Protein AF-A0A5E6N7V2-F1 (afdb_monomer_lite)

pLDDT: mean 89.51, std 6.96, range [50.28, 96.88]

Structure (mmCIF, N/CA/C/O backbone):
data_AF-A0A5E6N7V2-F1
#
_entry.id   AF-A0A5E6N7V2-F1
#
loop_
_atom_site.group_PDB
_atom_site.id
_atom_site.type_symbol
_atom_site.label_atom_id
_atom_site.label_alt_id
_atom_site.label_comp_id
_atom_site.label_asym_id
_atom_site.label_entity_id
_atom_site.label_seq_id
_atom_site.pdbx_PDB_ins_code
_atom_site.Cartn_x
_atom_site.Cartn_y
_atom_site.Cartn_z
_atom_site.occupancy
_atom_site.B_iso_or_equiv
_atom_site.auth_seq_id
_atom_site.auth_comp_id
_atom_site.auth_asym_id
_atom_site.auth_atom_id
_atom_site.pdbx_PDB_model_num
ATOM 1 N N . MET A 1 1 ? -20.668 0.092 23.064 1.00 68.88 1 MET A N 1
ATOM 2 C CA . MET A 1 1 ? -19.665 -0.141 22.003 1.00 68.88 1 MET A CA 1
ATOM 3 C C . MET A 1 1 ? -20.163 0.559 20.754 1.00 68.88 1 MET A C 1
ATOM 5 O O . MET A 1 1 ? -21.286 0.283 20.356 1.00 68.88 1 MET A O 1
ATOM 9 N N . CYS A 1 2 ? -19.392 1.500 20.207 1.00 77.94 2 CYS A N 1
ATOM 10 C CA . CYS A 1 2 ? -19.743 2.195 18.965 1.00 77.94 2 CYS A CA 1
ATOM 11 C C . CYS A 1 2 ? -18.857 1.662 17.834 1.00 77.94 2 CYS A C 1
ATOM 13 O O . CYS A 1 2 ? -17.644 1.533 18.021 1.00 77.94 2 CYS A O 1
ATOM 15 N N . LEU A 1 3 ? -19.473 1.317 16.703 1.00 91.25 3 LEU A N 1
ATOM 16 C CA . LEU A 1 3 ? -18.819 0.798 15.506 1.00 91.25 3 LEU A CA 1
ATOM 17 C C . LEU A 1 3 ? -19.410 1.511 14.292 1.00 91.25 3 LEU A C 1
ATOM 19 O O . LEU A 1 3 ? -20.616 1.441 14.067 1.00 91.25 3 LEU A O 1
ATOM 23 N N . LEU A 1 4 ? -18.553 2.147 13.501 1.00 93.38 4 LEU A N 1
ATOM 24 C CA . LEU A 1 4 ? -18.909 2.709 12.204 1.00 93.38 4 LEU A CA 1
ATOM 25 C C . LEU A 1 4 ? -18.018 2.069 11.141 1.00 93.38 4 LEU A C 1
ATOM 27 O O . LEU A 1 4 ? -16.797 2.129 11.255 1.00 93.38 4 LEU A O 1
ATOM 31 N N . ASN A 1 5 ? -18.631 1.471 10.121 1.00 94.81 5 ASN A N 1
ATOM 32 C CA . ASN A 1 5 ? -17.935 0.944 8.950 1.00 94.81 5 ASN A CA 1
ATOM 33 C C . ASN A 1 5 ? -18.335 1.766 7.727 1.00 94.81 5 ASN A C 1
ATOM 35 O O . ASN A 1 5 ? -19.525 1.928 7.458 1.00 94.81 5 ASN A O 1
ATOM 39 N N . LEU A 1 6 ? -17.345 2.266 6.997 1.00 95.69 6 LEU A N 1
ATOM 40 C CA . LEU A 1 6 ? -17.522 3.064 5.793 1.00 95.69 6 LEU A CA 1
ATOM 41 C C . LEU A 1 6 ? -16.820 2.364 4.624 1.00 95.69 6 LEU A C 1
ATOM 43 O O . LEU A 1 6 ? -15.586 2.386 4.559 1.00 95.69 6 LEU A O 1
ATOM 47 N N . PRO A 1 7 ? -17.573 1.750 3.698 1.00 95.19 7 PRO A N 1
ATOM 48 C CA . PRO A 1 7 ? -17.011 1.287 2.443 1.00 95.19 7 PRO A CA 1
ATOM 49 C C . PRO A 1 7 ? -16.766 2.486 1.518 1.00 95.19 7 PRO A C 1
ATOM 51 O O . PRO A 1 7 ? -17.642 3.323 1.309 1.00 95.19 7 PRO A O 1
ATOM 54 N N . ILE A 1 8 ? -15.567 2.561 0.953 1.00 94.44 8 ILE A N 1
ATOM 55 C CA . ILE A 1 8 ? -15.120 3.601 0.030 1.00 94.44 8 ILE A CA 1
ATOM 56 C C . ILE A 1 8 ? -14.581 2.906 -1.217 1.00 94.44 8 ILE A C 1
ATOM 58 O O . ILE A 1 8 ? -13.756 2.001 -1.119 1.00 94.44 8 ILE A O 1
ATOM 62 N N . SER A 1 9 ? -15.018 3.337 -2.396 1.00 93.06 9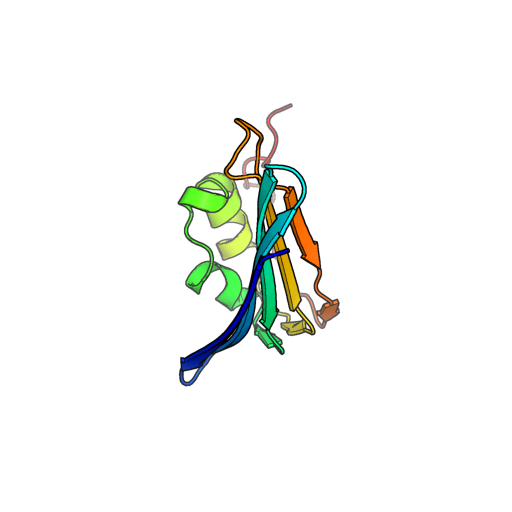 SER A N 1
ATOM 63 C CA . SER A 1 9 ? -14.445 2.898 -3.668 1.00 93.06 9 SER A CA 1
ATOM 64 C C . SER A 1 9 ? -13.871 4.104 -4.391 1.00 93.06 9 SER A C 1
ATOM 66 O O . SER A 1 9 ? -14.563 5.104 -4.568 1.00 93.06 9 SER A O 1
ATOM 68 N N . ILE A 1 10 ? -12.608 4.011 -4.794 1.00 87.50 10 ILE A N 1
ATOM 69 C CA . ILE A 1 10 ? -11.912 5.024 -5.586 1.00 87.50 10 ILE A CA 1
ATOM 70 C C . ILE A 1 10 ? -11.501 4.348 -6.884 1.00 87.50 10 ILE A C 1
ATOM 72 O O . ILE A 1 10 ? -10.715 3.403 -6.862 1.00 87.50 10 ILE A O 1
ATOM 76 N N . SER A 1 11 ? -12.030 4.815 -8.008 1.00 88.06 11 SER A N 1
ATOM 77 C CA . SER A 1 11 ? -11.746 4.223 -9.312 1.00 88.06 11 SER A CA 1
ATOM 78 C C . SER A 1 11 ? -11.550 5.281 -10.388 1.00 88.06 11 SER A C 1
ATOM 80 O O . SER A 1 11 ? -12.260 6.285 -10.412 1.00 88.06 11 SER A O 1
ATOM 82 N N . ASN A 1 12 ? -10.623 5.021 -11.302 1.00 85.81 12 ASN A N 1
ATOM 83 C CA . ASN A 1 12 ? -10.470 5.706 -12.581 1.00 85.81 12 ASN A CA 1
ATOM 84 C C . ASN A 1 12 ? -10.238 4.659 -13.690 1.00 85.81 12 ASN A C 1
ATOM 86 O O . ASN A 1 12 ? -10.414 3.465 -13.456 1.00 85.81 12 ASN A O 1
ATOM 90 N N . GLU A 1 13 ? -9.860 5.091 -14.895 1.00 84.62 13 GLU A N 1
ATOM 91 C CA . GLU A 1 13 ? -9.632 4.184 -16.033 1.00 84.62 13 GLU A CA 1
ATOM 92 C C . GLU A 1 13 ? -8.476 3.190 -15.819 1.00 84.62 13 GLU A C 1
ATOM 94 O O . GLU A 1 13 ? -8.448 2.135 -16.448 1.00 84.62 13 GLU A O 1
ATOM 99 N N . GLU A 1 14 ? -7.530 3.496 -14.928 1.00 81.81 14 GLU A N 1
ATOM 100 C CA . GLU A 1 14 ? -6.300 2.719 -14.739 1.00 81.81 14 GLU A CA 1
ATOM 101 C C . GLU A 1 14 ? -6.219 1.990 -13.388 1.00 81.81 14 GLU A C 1
ATOM 103 O O . GLU A 1 14 ? -5.417 1.069 -13.231 1.00 81.81 14 GLU A O 1
ATOM 108 N N . LEU A 1 15 ? -7.017 2.401 -12.400 1.00 84.50 15 LEU A N 1
ATOM 109 C CA . LEU A 1 15 ? -6.897 1.979 -11.009 1.00 84.50 15 LEU A CA 1
ATOM 110 C C . LEU A 1 15 ? -8.275 1.856 -10.362 1.00 84.50 15 LEU A C 1
ATOM 112 O O . LEU A 1 15 ? -9.105 2.752 -10.481 1.00 84.50 15 LEU A O 1
ATOM 116 N N . SER A 1 16 ? -8.485 0.785 -9.599 1.00 89.94 16 SER A N 1
ATOM 117 C CA . SER A 1 16 ? -9.661 0.621 -8.744 1.00 89.94 16 SER A CA 1
ATOM 118 C C . SER A 1 16 ? -9.239 0.126 -7.367 1.00 89.94 16 SER A C 1
ATOM 120 O O . SER A 1 16 ? -8.706 -0.976 -7.234 1.00 89.94 16 SER A O 1
ATOM 122 N N . ILE A 1 17 ? -9.499 0.937 -6.345 1.00 91.94 17 ILE A N 1
ATOM 123 C CA . ILE A 1 17 ? -9.209 0.648 -4.943 1.00 91.94 17 ILE A CA 1
ATOM 124 C C . ILE A 1 17 ? -10.524 0.598 -4.178 1.00 91.94 17 ILE A C 1
ATOM 126 O O . ILE A 1 17 ? -11.264 1.578 -4.114 1.00 91.94 17 ILE A O 1
ATOM 130 N N . THR A 1 18 ? -10.772 -0.524 -3.517 1.00 95.38 18 THR A N 1
ATOM 131 C CA . THR A 1 18 ? -11.852 -0.653 -2.536 1.00 95.38 18 THR A CA 1
ATOM 132 C C . THR A 1 18 ? -11.262 -0.606 -1.141 1.00 95.38 18 THR A C 1
ATOM 134 O O . THR A 1 18 ? -10.358 -1.372 -0.830 1.00 95.38 18 THR A O 1
ATOM 137 N N . THR A 1 19 ? -11.771 0.279 -0.298 1.00 95.38 19 THR A N 1
ATOM 138 C CA . THR A 1 19 ? -11.311 0.485 1.073 1.00 95.38 19 THR A CA 1
ATOM 139 C C . THR A 1 19 ? -12.476 0.341 2.033 1.00 95.38 19 THR A C 1
ATOM 141 O O . THR A 1 19 ? -13.547 0.884 1.793 1.00 95.38 19 THR A O 1
ATOM 144 N N . ASN A 1 20 ? -12.272 -0.350 3.146 1.00 96.62 20 ASN A N 1
ATOM 145 C CA . ASN A 1 20 ? -13.175 -0.297 4.284 1.00 96.62 20 ASN A CA 1
ATOM 146 C C . ASN A 1 20 ? -12.502 0.480 5.416 1.00 96.62 20 ASN A C 1
ATOM 148 O O . ASN A 1 20 ? -11.398 0.131 5.836 1.00 96.62 20 ASN A O 1
ATOM 152 N N . VAL A 1 21 ? -13.173 1.519 5.907 1.00 96.38 21 VAL A N 1
ATOM 153 C CA . VAL A 1 21 ? -12.738 2.280 7.080 1.00 96.38 21 VAL A CA 1
ATOM 154 C C . VAL A 1 21 ? -13.612 1.891 8.257 1.00 96.38 21 VAL A C 1
ATOM 156 O O . VAL A 1 21 ? -14.833 2.024 8.203 1.00 96.38 21 VAL A O 1
ATOM 159 N N . LYS A 1 22 ? -12.993 1.426 9.334 1.00 96.62 22 LYS A N 1
ATOM 160 C CA . LYS A 1 22 ? -13.668 0.991 10.549 1.00 96.62 22 LYS A CA 1
ATOM 161 C C . LYS A 1 22 ? -13.240 1.861 11.719 1.00 96.62 22 LYS A C 1
ATOM 163 O O . LYS A 1 22 ? -12.069 1.883 12.085 1.00 96.62 22 LYS A O 1
ATOM 168 N N . PHE A 1 23 ? -14.203 2.544 12.324 1.00 95.56 23 PHE A N 1
ATOM 169 C CA . PHE A 1 23 ? -14.028 3.276 13.573 1.00 95.56 23 PHE A CA 1
ATOM 170 C C . PHE A 1 23 ? -14.633 2.467 14.708 1.00 95.56 23 PHE A C 1
ATOM 172 O O . PHE A 1 23 ? -15.808 2.097 14.667 1.00 95.56 23 PHE A O 1
ATOM 179 N N . THR A 1 24 ? -13.840 2.209 15.738 1.00 95.50 24 THR A N 1
ATOM 180 C CA . THR A 1 24 ? -14.285 1.511 16.944 1.00 95.50 24 THR A CA 1
ATOM 181 C C . THR A 1 24 ? -13.982 2.331 18.177 1.00 95.50 24 THR A C 1
ATOM 183 O O . THR A 1 24 ? -12.854 2.781 18.356 1.00 95.50 24 THR A O 1
ATOM 186 N N . ASN A 1 25 ? -14.977 2.452 19.054 1.00 92.31 25 ASN A N 1
ATOM 187 C CA . ASN A 1 25 ? -14.781 2.894 20.428 1.00 92.31 25 ASN A CA 1
ATOM 188 C C . ASN A 1 25 ? -15.004 1.703 21.376 1.00 92.31 25 ASN A C 1
ATOM 190 O O . ASN A 1 25 ?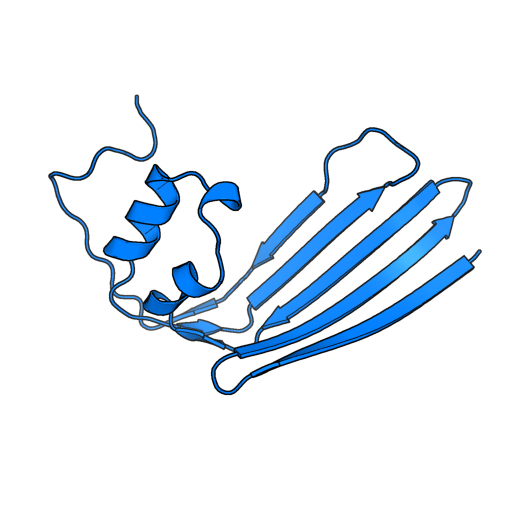 -16.128 1.190 21.494 1.00 92.31 25 ASN A O 1
ATOM 194 N N . GLN A 1 26 ? -13.930 1.250 22.028 1.00 80.69 26 GLN A N 1
ATOM 195 C CA . GLN A 1 26 ? -13.956 0.189 23.038 1.00 80.69 26 GLN A CA 1
ATOM 196 C C . GLN A 1 26 ? -13.099 0.585 24.240 1.00 80.69 26 GLN A C 1
ATOM 198 O O . GLN A 1 26 ? -11.934 0.926 24.085 1.00 80.69 26 GLN A O 1
ATOM 203 N N . ALA A 1 27 ? -13.679 0.513 25.442 1.00 83.06 27 ALA A N 1
ATOM 204 C CA . ALA A 1 27 ? -12.977 0.740 26.710 1.00 83.06 27 ALA A CA 1
ATOM 205 C C . ALA A 1 27 ? -12.169 2.062 26.784 1.00 83.06 27 ALA A C 1
ATOM 207 O O . ALA A 1 27 ? -11.132 2.118 27.434 1.00 83.06 27 ALA A O 1
ATOM 208 N N . GLY A 1 28 ? -12.643 3.124 26.119 1.00 83.56 28 GLY A N 1
ATOM 209 C CA . GLY A 1 28 ? -11.979 4.438 26.076 1.00 83.56 28 GLY A CA 1
ATOM 210 C C . GLY A 1 28 ? -10.986 4.631 24.921 1.00 83.56 28 GLY A C 1
ATOM 211 O O . GLY A 1 28 ? -10.591 5.762 24.634 1.00 83.56 28 GLY A O 1
ATOM 212 N N . ASP A 1 29 ? -10.640 3.564 24.200 1.00 90.50 29 ASP A N 1
ATOM 213 C CA . ASP A 1 29 ? -9.793 3.634 23.012 1.00 90.50 29 ASP A CA 1
ATOM 214 C C . ASP A 1 29 ? -10.636 3.894 21.755 1.00 90.50 29 ASP A C 1
ATOM 216 O O . ASP A 1 29 ? -11.547 3.129 21.423 1.00 90.50 29 ASP A O 1
ATOM 220 N N . ASN A 1 30 ? -10.307 4.974 21.042 1.00 94.06 30 ASN A N 1
ATOM 221 C CA . ASN A 1 30 ? -10.806 5.269 19.704 1.00 94.06 30 ASN A CA 1
ATOM 222 C C . ASN A 1 30 ? -9.798 4.731 18.694 1.00 94.06 30 ASN A C 1
ATOM 224 O O . ASN A 1 30 ? -8.684 5.237 18.596 1.00 94.06 30 ASN A O 1
ATOM 228 N N . VAL A 1 31 ? -10.174 3.704 17.945 1.00 94.69 31 VAL A N 1
ATOM 229 C CA . VAL A 1 31 ? -9.302 3.061 16.959 1.00 94.69 31 VAL A CA 1
ATOM 230 C C . VAL A 1 31 ? -9.898 3.238 15.573 1.00 94.69 31 VAL A C 1
ATOM 232 O O . VAL A 1 31 ? -11.099 3.031 15.386 1.00 94.69 31 VAL A O 1
ATOM 235 N N . VAL A 1 32 ? -9.046 3.594 14.613 1.00 95.19 32 VAL A N 1
ATOM 236 C CA . VAL A 1 32 ? -9.360 3.574 13.185 1.00 95.19 32 VAL A CA 1
ATOM 237 C C . VAL A 1 32 ? -8.567 2.459 12.507 1.00 95.19 32 VAL A C 1
ATOM 239 O O . VAL A 1 32 ? -7.360 2.317 12.718 1.00 95.19 32 VAL A O 1
ATOM 242 N N . GLU A 1 33 ? -9.260 1.649 11.715 1.00 96.19 33 GLU A N 1
ATOM 243 C CA . GLU A 1 33 ? -8.694 0.595 10.878 1.00 96.19 33 GLU A CA 1
ATOM 244 C C . GLU A 1 33 ? -9.067 0.887 9.418 1.00 96.19 33 GLU A C 1
ATOM 246 O O . GLU A 1 33 ? -10.244 1.024 9.091 1.00 96.19 33 GLU A O 1
ATOM 251 N N . LEU A 1 34 ? -8.068 0.995 8.546 1.00 96.00 34 LEU A N 1
ATOM 252 C CA . LEU A 1 34 ? -8.218 1.050 7.096 1.00 96.00 34 LEU A CA 1
ATOM 253 C C . LEU A 1 34 ? -7.797 -0.299 6.517 1.00 96.00 34 LEU A C 1
ATOM 255 O O . LEU A 1 34 ? -6.689 -0.757 6.785 1.00 96.00 34 LEU A O 1
ATOM 259 N N . GLU A 1 35 ? -8.648 -0.911 5.702 1.00 96.88 35 GLU A N 1
ATOM 260 C CA . GLU A 1 35 ? -8.290 -2.073 4.887 1.00 96.88 35 GLU A CA 1
ATOM 261 C C . GLU A 1 35 ? -8.615 -1.776 3.426 1.00 96.88 35 GLU A C 1
ATOM 263 O O . GLU A 1 35 ? -9.782 -1.682 3.049 1.00 96.88 35 GLU A O 1
ATOM 268 N N . SER A 1 36 ? -7.574 -1.606 2.615 1.00 94.75 36 SER A N 1
ATOM 269 C CA . SER A 1 36 ? -7.667 -1.317 1.186 1.00 94.75 36 SER A CA 1
ATOM 270 C C . SER A 1 36 ? -7.248 -2.529 0.367 1.00 94.75 36 SER A C 1
ATOM 272 O O . SER A 1 36 ? -6.270 -3.204 0.688 1.00 94.75 36 SER A O 1
ATOM 274 N N . PHE A 1 37 ? -7.975 -2.768 -0.717 1.00 95.38 37 PHE A N 1
ATOM 275 C CA . PHE A 1 37 ? -7.710 -3.798 -1.706 1.00 95.38 37 PHE A CA 1
ATOM 276 C C . PHE A 1 37 ? -7.581 -3.171 -3.092 1.00 95.38 37 PHE A C 1
ATOM 278 O O . PHE A 1 37 ? -8.412 -2.356 -3.498 1.00 95.38 37 PHE A O 1
ATOM 285 N N . LEU A 1 38 ? -6.542 -3.589 -3.806 1.00 92.62 38 LEU A N 1
ATOM 286 C CA . LEU A 1 38 ? -6.259 -3.234 -5.186 1.00 92.62 38 LEU A CA 1
ATOM 287 C C . LEU A 1 38 ? -6.017 -4.527 -5.968 1.00 92.62 38 LEU A C 1
ATOM 289 O O . LEU A 1 38 ? -5.102 -5.289 -5.658 1.00 92.62 38 LEU A O 1
ATOM 293 N N . ALA A 1 39 ? -6.846 -4.771 -6.983 1.00 92.31 39 ALA A N 1
ATOM 294 C CA . ALA A 1 39 ? -6.824 -6.030 -7.724 1.00 92.31 39 ALA A CA 1
ATOM 295 C C . ALA A 1 39 ? -5.526 -6.210 -8.516 1.00 92.31 39 ALA A C 1
ATOM 297 O O . ALA A 1 39 ? -4.883 -7.254 -8.425 1.00 92.31 39 ALA A O 1
ATOM 298 N N . GLN A 1 40 ? -5.141 -5.189 -9.284 1.00 92.12 40 GLN A N 1
ATOM 299 C CA . GLN A 1 40 ? -3.905 -5.217 -10.048 1.00 92.12 40 GLN A CA 1
ATOM 300 C C . GLN A 1 40 ? -3.379 -3.822 -10.366 1.00 92.12 40 GLN A C 1
ATOM 302 O O . GLN A 1 40 ? -4.155 -2.888 -10.564 1.00 92.12 40 GLN A O 1
ATOM 307 N N . ILE A 1 41 ? -2.058 -3.714 -10.482 1.00 91.69 41 ILE A N 1
ATOM 308 C CA . ILE A 1 41 ? -1.370 -2.543 -11.020 1.00 91.69 41 ILE A CA 1
ATOM 309 C C . ILE A 1 41 ? -0.059 -2.968 -11.709 1.00 91.69 41 ILE A C 1
ATOM 311 O O . ILE A 1 41 ? 0.668 -3.814 -11.176 1.00 91.69 41 ILE A O 1
ATOM 315 N N . PRO A 1 42 ? 0.283 -2.404 -12.883 1.00 92.25 42 PRO A N 1
ATOM 316 C CA . PRO A 1 42 ? 1.604 -2.589 -13.478 1.00 92.25 42 PRO A CA 1
ATOM 317 C C . PRO A 1 42 ? 2.713 -2.087 -12.545 1.00 92.25 42 PRO A C 1
ATOM 319 O O . PRO A 1 42 ? 2.644 -0.969 -12.036 1.00 92.25 42 PRO A O 1
ATOM 322 N N . ALA A 1 43 ? 3.757 -2.889 -12.334 1.00 91.50 43 ALA A N 1
ATOM 323 C CA . ALA A 1 43 ? 4.829 -2.557 -11.393 1.00 91.50 43 ALA A CA 1
ATOM 324 C C . ALA A 1 43 ? 5.569 -1.263 -11.778 1.00 91.50 43 ALA A C 1
ATOM 326 O O . ALA A 1 43 ? 5.878 -0.442 -10.919 1.00 91.50 43 ALA A O 1
ATOM 327 N N . ASN A 1 44 ? 5.753 -1.026 -13.078 1.00 91.12 44 ASN A N 1
ATOM 328 C CA . ASN A 1 44 ? 6.359 0.195 -13.616 1.00 91.12 44 ASN A CA 1
ATOM 329 C C . ASN A 1 44 ? 5.476 1.454 -13.476 1.00 91.12 44 ASN A C 1
ATOM 331 O O . ASN A 1 44 ? 5.959 2.568 -13.663 1.00 91.12 44 ASN A O 1
ATOM 335 N N . LYS A 1 45 ? 4.193 1.302 -13.120 1.00 90.56 45 LYS A N 1
ATOM 336 C CA . LYS A 1 45 ? 3.277 2.407 -12.806 1.00 90.56 45 LYS A CA 1
ATOM 337 C C . LYS A 1 45 ? 3.160 2.683 -11.304 1.00 90.56 45 LYS A C 1
ATOM 339 O O . LYS A 1 45 ? 2.466 3.624 -10.930 1.00 90.56 45 LYS A O 1
ATOM 344 N N . LEU A 1 46 ? 3.831 1.916 -10.436 1.00 87.25 46 LEU A N 1
ATOM 345 C CA . LEU A 1 46 ? 3.707 2.048 -8.977 1.00 87.25 46 LEU A CA 1
ATOM 346 C C . LEU A 1 46 ? 3.996 3.477 -8.486 1.00 87.25 46 LEU A C 1
ATOM 348 O O . LEU A 1 46 ? 3.277 4.004 -7.640 1.00 87.25 46 LEU A O 1
ATOM 352 N N . VAL A 1 47 ? 5.000 4.131 -9.075 1.00 88.69 47 VAL A N 1
ATOM 353 C CA . VAL A 1 47 ? 5.408 5.502 -8.725 1.00 88.69 47 VAL A CA 1
ATOM 354 C C . VAL A 1 47 ? 4.343 6.561 -9.008 1.00 88.69 47 VAL A C 1
ATOM 356 O O . VAL A 1 47 ? 4.339 7.598 -8.356 1.00 88.69 47 VAL A O 1
ATOM 359 N N . ASN A 1 48 ? 3.391 6.293 -9.907 1.00 88.88 48 ASN A N 1
ATOM 360 C CA . ASN A 1 48 ? 2.292 7.221 -10.191 1.00 88.88 48 ASN A CA 1
ATOM 361 C C . ASN A 1 48 ? 1.321 7.353 -9.007 1.00 88.88 48 ASN A C 1
ATOM 363 O O . ASN A 1 48 ? 0.551 8.309 -8.947 1.00 88.88 48 ASN A O 1
ATOM 367 N N . TYR A 1 49 ? 1.354 6.397 -8.074 1.00 84.69 49 TYR A N 1
ATOM 368 C CA . TYR A 1 49 ? 0.453 6.331 -6.923 1.00 84.69 49 TYR A CA 1
ATOM 369 C C . TYR A 1 49 ? 1.200 6.296 -5.586 1.00 84.69 49 TYR A C 1
ATOM 371 O O . TYR A 1 49 ? 0.567 6.202 -4.535 1.00 84.69 49 TYR A O 1
ATOM 379 N N . LEU A 1 50 ? 2.533 6.387 -5.613 1.00 83.50 50 LEU A N 1
ATOM 380 C CA . LEU A 1 50 ? 3.390 6.379 -4.434 1.00 83.50 50 LEU A CA 1
ATOM 381 C C . LEU A 1 50 ? 4.243 7.655 -4.396 1.00 83.50 50 LEU A C 1
ATOM 383 O O . LEU A 1 50 ? 5.370 7.646 -4.889 1.00 83.50 50 LEU A O 1
ATOM 387 N N . PRO A 1 51 ? 3.719 8.756 -3.831 1.00 83.31 51 PRO A N 1
ATOM 388 C CA . PRO A 1 51 ? 4.469 10.001 -3.688 1.00 83.31 51 PRO A CA 1
ATOM 389 C C . PRO A 1 51 ? 5.814 9.803 -2.972 1.00 83.31 51 PRO A C 1
ATOM 391 O O . PRO A 1 51 ? 5.892 9.048 -1.997 1.00 83.31 51 PRO A O 1
ATOM 394 N N . SER A 1 52 ? 6.865 10.505 -3.417 1.00 86.75 52 SER A N 1
ATOM 395 C CA . SER A 1 52 ? 8.216 10.347 -2.852 1.00 86.75 52 SER A CA 1
ATOM 396 C C . SER A 1 52 ? 8.280 10.698 -1.365 1.00 86.75 52 SER A C 1
ATOM 398 O O . SER A 1 52 ? 9.068 10.107 -0.635 1.00 86.75 52 SER A O 1
ATOM 400 N N . GLN A 1 53 ? 7.379 11.551 -0.870 1.00 85.56 53 GLN A N 1
ATOM 401 C CA . GLN A 1 53 ? 7.277 11.905 0.549 1.00 85.56 53 GLN A CA 1
ATOM 402 C C . GLN A 1 53 ? 6.990 10.699 1.458 1.00 85.56 53 GLN A C 1
ATOM 404 O O . GLN A 1 53 ? 7.286 10.760 2.648 1.00 85.56 53 GLN A O 1
ATOM 409 N N . PHE A 1 54 ? 6.422 9.611 0.926 1.00 79.00 54 PHE A N 1
ATOM 410 C CA . PHE A 1 54 ? 6.134 8.406 1.708 1.00 79.00 54 PHE A CA 1
ATOM 411 C C . PHE A 1 54 ? 7.298 7.418 1.780 1.00 79.00 54 PHE A C 1
ATOM 413 O O . PHE A 1 54 ? 7.316 6.584 2.682 1.00 79.00 54 PHE A O 1
ATOM 420 N N . VAL A 1 55 ? 8.246 7.478 0.840 1.00 82.50 55 VAL A N 1
ATOM 421 C CA . VAL A 1 55 ? 9.331 6.483 0.726 1.00 82.50 55 VAL A CA 1
ATOM 422 C C . VAL A 1 55 ? 10.740 7.078 0.701 1.00 82.50 55 VAL A C 1
ATOM 424 O O . VAL A 1 55 ? 11.702 6.340 0.877 1.00 82.50 55 VAL A O 1
ATOM 427 N N . GLY A 1 56 ? 10.873 8.394 0.542 1.00 87.44 56 GLY A N 1
ATOM 428 C CA . GLY A 1 56 ? 12.137 9.091 0.307 1.00 87.44 56 GLY A CA 1
ATOM 429 C C . GLY A 1 56 ? 12.500 9.153 -1.180 1.00 87.44 56 GLY A C 1
ATOM 430 O O . GLY A 1 56 ? 12.160 8.257 -1.955 1.00 87.44 56 GLY A O 1
ATOM 431 N N . ASP A 1 57 ? 13.202 10.213 -1.583 1.00 89.31 57 ASP A N 1
ATOM 432 C CA . ASP A 1 57 ? 13.520 10.480 -2.994 1.00 89.31 57 ASP A CA 1
ATOM 433 C C . ASP A 1 57 ? 14.434 9.410 -3.617 1.00 89.31 57 ASP A C 1
ATOM 435 O O . ASP A 1 57 ? 14.234 9.029 -4.774 1.00 89.31 57 ASP A O 1
ATOM 439 N N . ASP A 1 58 ? 15.373 8.858 -2.842 1.00 88.69 58 ASP A N 1
ATOM 440 C CA . ASP A 1 58 ? 16.275 7.788 -3.294 1.00 88.69 58 ASP A CA 1
ATOM 441 C C . ASP A 1 58 ? 15.501 6.496 -3.592 1.00 88.69 58 ASP A C 1
ATOM 443 O O . ASP A 1 58 ? 15.633 5.905 -4.665 1.00 88.69 58 ASP A O 1
ATOM 447 N N . VAL A 1 59 ? 14.621 6.086 -2.671 1.00 88.94 59 VAL A N 1
ATOM 448 C CA . VAL A 1 59 ? 13.767 4.899 -2.841 1.00 88.94 59 VAL A CA 1
ATOM 449 C C . VAL A 1 59 ? 12.783 5.114 -3.983 1.00 88.94 59 VAL A C 1
ATOM 451 O O . VAL A 1 59 ? 12.591 4.222 -4.806 1.00 88.94 59 VAL A O 1
ATOM 454 N N . TYR A 1 60 ? 12.182 6.300 -4.073 1.00 90.25 60 TYR A N 1
ATOM 455 C CA . TYR A 1 60 ? 11.284 6.649 -5.168 1.00 90.25 60 TYR A CA 1
ATOM 456 C C . TYR A 1 60 ? 11.987 6.544 -6.528 1.00 90.25 60 TYR A C 1
ATOM 458 O O . TYR A 1 60 ? 11.453 5.945 -7.463 1.00 90.25 60 TYR A O 1
ATOM 466 N N . THR A 1 61 ? 13.209 7.074 -6.629 1.00 89.50 61 THR A N 1
ATOM 467 C CA . THR A 1 61 ? 14.030 6.998 -7.844 1.00 89.50 61 THR A CA 1
ATOM 468 C C . THR A 1 61 ? 14.378 5.554 -8.186 1.00 89.50 61 THR A C 1
ATOM 470 O O . THR A 1 61 ? 14.222 5.148 -9.339 1.00 89.50 61 THR A O 1
ATOM 473 N N . TRP A 1 62 ? 14.757 4.754 -7.188 1.00 89.50 62 TRP A N 1
ATOM 474 C CA . TRP A 1 62 ? 15.035 3.333 -7.371 1.00 89.50 62 TRP A CA 1
ATOM 475 C C . TRP A 1 62 ? 13.809 2.566 -7.867 1.00 89.50 62 TRP A C 1
ATOM 477 O O . TRP A 1 62 ? 13.917 1.805 -8.820 1.00 89.50 62 TRP A O 1
ATOM 487 N N . ILE A 1 63 ? 12.619 2.799 -7.302 1.00 89.50 63 ILE A N 1
ATOM 488 C CA . ILE A 1 63 ? 11.380 2.162 -7.779 1.00 89.50 63 ILE A CA 1
ATOM 489 C C . ILE A 1 63 ? 11.092 2.593 -9.225 1.00 89.50 63 ILE A C 1
ATOM 491 O O . ILE A 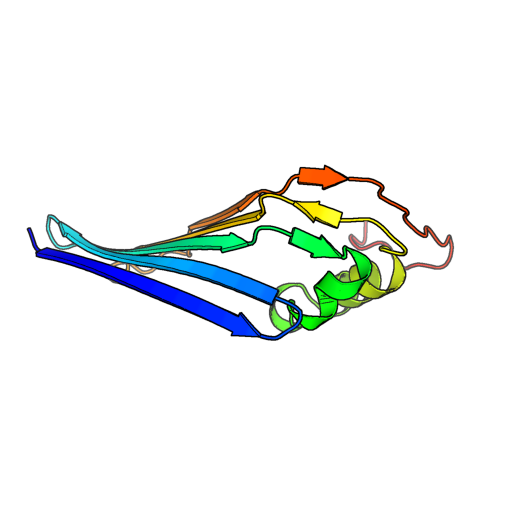1 63 ? 10.777 1.753 -10.068 1.00 89.50 63 ILE A O 1
ATOM 495 N N . LYS A 1 64 ? 11.239 3.887 -9.533 1.00 90.25 64 LYS A N 1
ATOM 496 C CA . LYS A 1 64 ? 10.981 4.441 -10.870 1.00 90.25 64 LYS A CA 1
ATOM 497 C C . LYS A 1 64 ? 11.879 3.831 -11.948 1.00 90.25 64 LYS A C 1
ATOM 499 O O . LYS A 1 64 ? 11.426 3.639 -13.072 1.00 90.25 64 LYS A O 1
ATOM 504 N N . GLN A 1 65 ? 13.148 3.590 -11.631 1.00 90.00 65 GLN A N 1
ATOM 505 C CA . GLN A 1 65 ? 14.142 3.097 -12.588 1.00 90.00 65 GLN A CA 1
ATOM 506 C C . GLN A 1 65 ? 14.288 1.567 -12.567 1.00 90.00 65 GLN A C 1
ATOM 508 O O . GLN A 1 65 ? 14.649 0.972 -13.580 1.00 90.00 65 GLN A O 1
ATOM 513 N N . GLY A 1 66 ? 14.017 0.946 -11.418 1.00 90.44 66 GLY A N 1
ATOM 514 C CA . GLY A 1 66 ? 14.167 -0.481 -11.144 1.00 90.44 66 GLY A CA 1
ATOM 515 C C . GLY A 1 66 ? 13.083 -1.332 -11.770 1.00 90.44 66 GLY A C 1
ATOM 516 O O . GLY A 1 66 ? 13.402 -2.341 -12.385 1.00 90.44 66 GLY A O 1
ATOM 517 N N . PHE A 1 67 ? 11.813 -0.946 -11.660 1.00 91.81 67 PHE A N 1
ATOM 518 C CA . PHE A 1 67 ? 10.714 -1.753 -12.190 1.00 91.81 67 PHE A CA 1
ATOM 519 C C . PHE A 1 67 ? 10.483 -1.470 -13.677 1.00 91.81 67 PHE A C 1
ATOM 521 O O . PHE A 1 67 ? 9.803 -0.509 -14.033 1.00 91.81 67 PHE A O 1
ATOM 528 N N . LEU A 1 68 ? 11.008 -2.336 -14.550 1.00 92.38 68 LEU A N 1
ATOM 529 C CA . LEU A 1 68 ? 10.787 -2.250 -15.999 1.00 92.38 68 LEU A CA 1
ATOM 530 C C . LEU A 1 68 ? 9.431 -2.846 -16.394 1.00 92.38 68 LEU A C 1
ATOM 532 O O . LEU A 1 68 ? 8.672 -2.241 -17.156 1.00 92.38 68 LEU A O 1
ATOM 536 N N . ALA A 1 69 ? 9.111 -4.013 -15.833 1.00 93.62 69 ALA A N 1
ATOM 537 C CA . ALA A 1 69 ? 7.873 -4.735 -16.092 1.00 93.62 69 ALA A CA 1
ATOM 538 C C . ALA A 1 69 ? 7.406 -5.534 -14.868 1.00 93.62 69 ALA A C 1
ATOM 540 O O . ALA A 1 69 ? 8.105 -5.667 -13.861 1.00 93.62 69 ALA A O 1
ATOM 541 N N . GLY A 1 70 ? 6.189 -6.063 -14.969 1.00 93.69 70 GLY A N 1
ATOM 542 C CA . GLY A 1 70 ? 5.557 -6.898 -13.957 1.00 93.69 70 GLY A CA 1
ATOM 543 C C . GLY A 1 70 ? 4.211 -6.359 -13.506 1.00 93.69 70 GLY A C 1
ATOM 544 O O . GLY A 1 70 ? 3.755 -5.290 -13.917 1.00 93.69 70 GLY A O 1
ATOM 545 N N . THR A 1 71 ? 3.543 -7.126 -12.657 1.00 94.25 71 THR A N 1
ATOM 546 C CA . THR A 1 71 ? 2.218 -6.779 -12.140 1.00 94.25 71 THR A CA 1
ATOM 547 C C . THR A 1 71 ? 2.149 -7.110 -10.661 1.00 94.25 71 THR A C 1
ATOM 549 O O . THR A 1 71 ? 2.422 -8.245 -10.262 1.00 94.25 71 THR A O 1
ATOM 552 N N . LEU A 1 72 ? 1.771 -6.118 -9.858 1.00 92.44 72 LEU A N 1
ATOM 553 C CA . LEU A 1 72 ? 1.313 -6.337 -8.495 1.00 92.44 72 LEU A CA 1
ATOM 554 C C . LEU A 1 72 ? -0.147 -6.783 -8.570 1.00 92.44 72 LEU A C 1
ATOM 556 O O . LEU A 1 72 ? -0.958 -6.096 -9.186 1.00 92.44 72 LEU A O 1
ATOM 560 N N . GLN A 1 73 ? -0.465 -7.934 -7.989 1.00 93.81 73 GLN A N 1
ATOM 561 C CA . GLN A 1 73 ? -1.809 -8.509 -7.934 1.00 93.81 73 GLN A CA 1
ATOM 562 C C . GLN A 1 73 ? -2.231 -8.744 -6.487 1.00 93.81 73 GLN A C 1
ATOM 564 O O . GLN A 1 73 ? -1.388 -8.992 -5.620 1.00 93.81 73 GLN A O 1
ATOM 569 N N . ASP A 1 74 ? -3.538 -8.699 -6.240 1.00 94.88 74 ASP A N 1
ATOM 570 C CA . ASP A 1 74 ? -4.146 -8.970 -4.933 1.00 94.88 74 ASP A CA 1
ATOM 571 C C . ASP A 1 74 ? -3.525 -8.134 -3.803 1.00 94.88 74 ASP A C 1
ATOM 573 O O . ASP A 1 74 ? -3.267 -8.618 -2.696 1.00 94.88 74 ASP A O 1
ATOM 577 N N . SER A 1 75 ? -3.249 -6.864 -4.102 1.00 93.62 75 SER A N 1
ATOM 578 C CA . SER A 1 75 ? -2.580 -5.950 -3.187 1.00 93.62 75 SER A CA 1
ATOM 579 C C . SER A 1 75 ? -3.514 -5.552 -2.044 1.00 93.62 75 SER A C 1
ATOM 581 O O . SER A 1 75 ? -4.641 -5.108 -2.268 1.00 93.62 75 SER A O 1
ATOM 583 N N . LYS A 1 76 ? -3.037 -5.687 -0.804 1.00 95.50 76 LYS A N 1
ATOM 584 C CA . LYS A 1 76 ? -3.753 -5.318 0.422 1.00 95.50 76 LYS A CA 1
ATOM 585 C C . LYS A 1 76 ? -2.908 -4.388 1.273 1.00 95.50 76 LYS A C 1
ATOM 587 O O . LYS A 1 76 ? -1.775 -4.730 1.610 1.00 95.50 76 LYS A O 1
ATOM 592 N N . LEU A 1 77 ? -3.493 -3.261 1.663 1.00 93.00 77 LEU A N 1
ATOM 593 C CA . LEU A 1 77 ? -2.928 -2.311 2.615 1.00 93.00 77 LEU A CA 1
ATOM 594 C C . LEU A 1 77 ? -3.819 -2.274 3.855 1.00 93.00 77 LEU A C 1
ATOM 596 O O . LEU A 1 77 ? -5.016 -2.013 3.753 1.00 93.00 77 LEU A O 1
ATOM 600 N N . LYS A 1 78 ? -3.235 -2.529 5.024 1.00 96.25 78 LYS A N 1
ATOM 601 C CA . LYS A 1 78 ? -3.897 -2.389 6.319 1.00 96.25 78 LYS A CA 1
ATOM 602 C C . LYS A 1 78 ? -3.203 -1.310 7.125 1.00 96.25 78 LYS A C 1
ATOM 604 O O . LYS A 1 78 ? -1.991 -1.377 7.311 1.00 96.25 78 LYS A O 1
ATOM 609 N N . ILE A 1 79 ? -3.969 -0.347 7.618 1.00 95.12 79 ILE A N 1
ATOM 610 C CA . ILE A 1 79 ? -3.489 0.692 8.527 1.00 95.12 79 ILE A CA 1
ATOM 611 C C . ILE A 1 79 ? -4.342 0.642 9.785 1.00 95.12 79 ILE A C 1
ATOM 613 O O . ILE A 1 79 ? -5.566 0.636 9.702 1.00 95.12 79 ILE A O 1
ATOM 617 N N . LYS A 1 80 ? -3.711 0.622 10.954 1.00 95.81 80 LYS A N 1
ATOM 618 C CA . LYS A 1 80 ? -4.395 0.670 12.243 1.00 95.81 80 LYS A CA 1
ATOM 619 C C . LYS A 1 80 ? -3.749 1.706 13.142 1.00 95.81 80 LYS A C 1
ATOM 621 O O . LYS A 1 80 ? -2.555 1.637 13.410 1.00 95.81 80 LYS A O 1
ATOM 626 N N . GLN A 1 81 ? -4.562 2.626 13.645 1.00 95.19 81 GLN A N 1
ATOM 627 C CA . GLN A 1 81 ? -4.127 3.696 14.533 1.00 95.19 81 GLN A CA 1
ATOM 628 C C . GLN A 1 81 ? -5.064 3.780 15.736 1.00 95.19 81 GLN A C 1
ATOM 630 O O . GLN A 1 81 ? -6.286 3.826 15.584 1.00 95.19 81 GLN A O 1
ATOM 635 N N . ASN A 1 82 ? -4.493 3.843 16.939 1.00 93.81 82 ASN A N 1
ATOM 636 C CA . ASN A 1 82 ? -5.231 4.274 18.120 1.00 93.81 82 ASN A CA 1
ATOM 637 C C . ASN A 1 82 ? -5.143 5.805 18.203 1.00 93.81 82 ASN A C 1
ATOM 639 O O . ASN A 1 82 ? -4.058 6.357 18.344 1.00 93.81 82 ASN A O 1
ATOM 643 N N . LEU A 1 83 ? -6.280 6.483 18.069 1.00 92.75 83 LEU A N 1
ATOM 644 C CA . LEU A 1 83 ? -6.400 7.942 18.109 1.00 92.75 83 LEU A CA 1
ATOM 645 C C . LEU A 1 83 ? -6.430 8.488 19.546 1.00 92.75 83 LEU A C 1
ATOM 647 O O . LEU A 1 83 ? -6.218 9.677 19.749 1.00 92.75 83 LEU A O 1
ATOM 651 N N . SER A 1 84 ? -6.688 7.633 20.541 1.00 93.38 84 SER A N 1
ATOM 652 C CA . SER A 1 84 ? -6.647 7.990 21.967 1.00 93.38 84 SER A CA 1
ATOM 653 C C . SER A 1 84 ? -5.232 7.933 22.559 1.00 93.38 84 SER A C 1
ATOM 655 O O . SER A 1 84 ? -5.039 8.325 23.709 1.00 93.38 84 SER A O 1
ATOM 657 N N . LYS A 1 85 ? -4.241 7.421 21.819 1.00 91.06 85 LYS A N 1
ATOM 658 C CA . LYS A 1 85 ? -2.860 7.240 22.289 1.00 91.06 85 LYS A CA 1
ATOM 659 C C . LYS A 1 85 ? -1.882 7.879 21.312 1.00 91.06 85 LYS A C 1
ATOM 661 O O . LYS A 1 85 ? -2.071 7.817 20.103 1.00 91.06 85 LYS A O 1
ATOM 666 N N . SER A 1 86 ? -0.797 8.438 21.841 1.00 87.50 86 SER A N 1
ATOM 667 C CA . SER A 1 86 ? 0.354 8.840 21.029 1.00 87.50 86 SER A CA 1
ATOM 668 C C . SER A 1 86 ? 1.168 7.594 20.673 1.00 87.50 86 SER A C 1
ATOM 670 O O . SER A 1 86 ? 2.154 7.280 21.333 1.00 87.50 86 SER A O 1
ATOM 672 N N . SER A 1 87 ? 0.700 6.838 19.684 1.00 87.06 87 SER A N 1
ATOM 673 C CA . SER A 1 87 ? 1.387 5.669 19.129 1.00 87.06 87 SER A CA 1
ATOM 674 C C . SER A 1 87 ? 1.538 5.814 17.624 1.00 87.06 87 SER A C 1
ATOM 676 O O . SER A 1 87 ? 0.700 6.454 16.994 1.00 87.06 87 SER A O 1
ATOM 678 N N . ASP A 1 88 ? 2.536 5.164 17.042 1.00 90.75 88 ASP A N 1
ATOM 679 C CA . ASP A 1 88 ? 2.657 5.096 15.589 1.00 90.75 88 ASP A CA 1
ATOM 680 C C . ASP A 1 88 ? 1.553 4.231 14.970 1.00 90.75 88 ASP A C 1
ATOM 682 O O . ASP A 1 88 ? 0.993 3.328 15.609 1.00 90.75 88 ASP A O 1
ATOM 686 N N . ALA A 1 89 ? 1.269 4.493 13.697 1.00 92.19 89 ALA A N 1
ATOM 687 C CA . ALA A 1 89 ? 0.341 3.685 12.925 1.00 92.19 89 ALA A CA 1
ATOM 688 C C . ALA A 1 89 ? 0.964 2.323 12.623 1.00 92.19 89 ALA A C 1
ATOM 690 O O . ALA A 1 89 ? 2.095 2.219 12.149 1.00 92.19 89 ALA A O 1
ATOM 691 N N . GLN A 1 90 ? 0.195 1.259 12.832 1.00 93.50 90 GLN A N 1
ATOM 692 C CA . GLN A 1 90 ? 0.560 -0.068 12.359 1.00 93.50 90 GLN A CA 1
ATOM 693 C C . GLN A 1 90 ? 0.177 -0.173 10.889 1.00 93.50 90 GLN A C 1
ATOM 695 O O . GLN A 1 90 ? -1.007 -0.125 10.556 1.00 93.50 90 GLN A O 1
ATOM 700 N N . VAL A 1 91 ? 1.171 -0.324 10.019 1.00 92.25 91 VAL A N 1
ATOM 701 C CA . VAL A 1 91 ? 0.982 -0.431 8.571 1.00 92.25 91 VAL A CA 1
ATOM 702 C C . VAL A 1 91 ? 1.437 -1.811 8.105 1.00 92.25 91 VAL A C 1
ATOM 704 O O . VAL A 1 91 ? 2.533 -2.256 8.435 1.00 92.25 91 VAL A O 1
ATOM 707 N N . GLN A 1 92 ? 0.598 -2.500 7.336 1.00 94.88 92 GLN A N 1
ATOM 708 C CA . GLN A 1 92 ? 0.929 -3.767 6.687 1.00 94.88 92 GLN A CA 1
ATOM 709 C C . GLN A 1 92 ? 0.559 -3.689 5.212 1.00 94.88 92 GLN A C 1
ATOM 711 O O . GLN A 1 92 ? -0.575 -3.359 4.872 1.00 94.88 92 GLN A O 1
ATOM 716 N N . PHE A 1 93 ? 1.502 -4.037 4.344 1.00 90.81 93 PHE A N 1
ATOM 717 C CA . PHE A 1 93 ? 1.277 -4.148 2.909 1.00 90.81 93 PHE A CA 1
ATOM 718 C C . PHE A 1 93 ? 1.610 -5.565 2.443 1.00 90.81 93 PHE A C 1
ATOM 720 O O . PHE A 1 93 ? 2.607 -6.150 2.864 1.00 90.81 93 PHE A O 1
ATOM 727 N N . SER A 1 94 ? 0.773 -6.120 1.573 1.00 94.25 94 SER A N 1
ATOM 728 C CA . SER A 1 94 ? 1.006 -7.416 0.936 1.00 94.25 94 SER A CA 1
ATOM 729 C C . SER A 1 94 ? 0.550 -7.368 -0.512 1.00 94.25 94 SER A C 1
ATOM 731 O O . SER A 1 94 ? -0.442 -6.716 -0.819 1.00 94.25 94 SER A O 1
ATOM 733 N N . SER A 1 95 ? 1.268 -8.053 -1.396 1.00 93.00 95 SER A N 1
ATOM 734 C CA . SER A 1 95 ? 0.915 -8.189 -2.807 1.00 93.00 95 SER A CA 1
ATOM 735 C C . SER A 1 95 ? 1.579 -9.434 -3.375 1.00 93.00 95 SER A C 1
ATOM 737 O O . SER A 1 95 ? 2.657 -9.827 -2.929 1.00 93.00 95 SER A O 1
ATOM 739 N N . GLN A 1 96 ? 0.974 -10.020 -4.401 1.00 94.88 96 GLN A N 1
ATOM 740 C CA . GLN A 1 96 ? 1.667 -10.945 -5.289 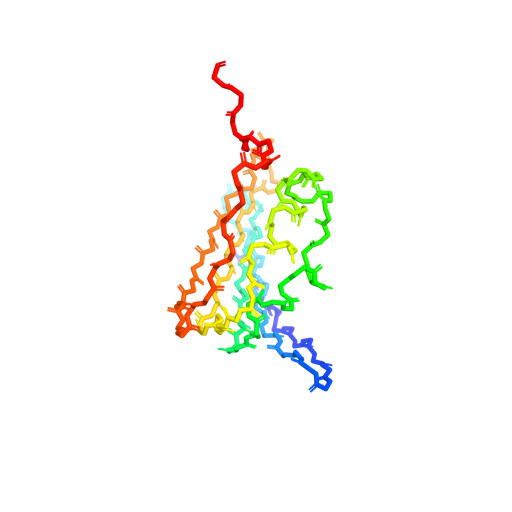1.00 94.88 96 GLN A CA 1
ATOM 741 C C . GLN A 1 96 ? 2.387 -10.144 -6.369 1.00 9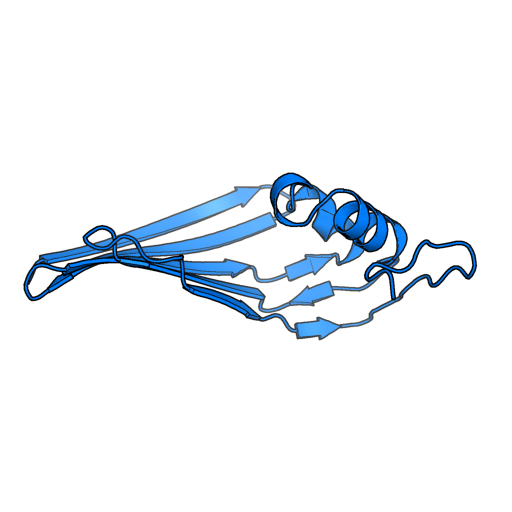4.88 96 GLN A C 1
ATOM 743 O O . GLN A 1 96 ? 1.823 -9.186 -6.892 1.00 94.88 96 GLN A O 1
ATOM 748 N N . LEU A 1 97 ? 3.616 -10.524 -6.709 1.00 91.88 97 LEU A N 1
ATOM 749 C CA . LEU A 1 97 ? 4.375 -9.913 -7.795 1.00 91.88 97 LEU A CA 1
ATOM 750 C C . LEU A 1 97 ? 4.614 -10.962 -8.879 1.00 91.88 97 LEU A C 1
ATOM 752 O O . LEU A 1 97 ? 5.182 -12.018 -8.602 1.00 91.88 97 LEU A O 1
ATOM 756 N N . LYS A 1 98 ? 4.147 -10.690 -10.100 1.00 93.62 98 LYS A N 1
ATOM 757 C CA . LYS A 1 98 ? 4.246 -11.612 -11.242 1.00 93.62 98 LYS A CA 1
ATOM 758 C C . LYS A 1 98 ? 4.951 -10.963 -12.424 1.00 93.62 98 LYS A C 1
ATOM 760 O O . LYS A 1 98 ? 4.849 -9.752 -12.606 1.00 93.62 98 LYS A O 1
ATOM 765 N N . ALA A 1 99 ? 5.621 -11.799 -13.224 1.00 92.88 99 ALA A N 1
ATOM 766 C CA . ALA A 1 99 ? 6.321 -11.410 -14.454 1.00 92.88 99 ALA A CA 1
ATOM 767 C C . ALA A 1 99 ? 7.259 -10.204 -14.260 1.00 92.88 99 ALA A C 1
ATOM 769 O O . ALA A 1 99 ? 7.284 -9.283 -15.071 1.00 92.88 99 ALA A O 1
ATOM 770 N N . LEU A 1 100 ? 7.971 -10.190 -13.131 1.00 92.19 100 LEU A N 1
ATOM 771 C CA . LEU A 1 100 ? 8.836 -9.088 -12.744 1.00 92.19 100 LEU A CA 1
ATOM 772 C C . LEU A 1 100 ? 10.055 -9.003 -13.661 1.00 92.19 100 LEU A C 1
ATOM 774 O O . LEU A 1 100 ? 10.782 -9.983 -13.813 1.00 92.19 100 LEU A O 1
ATOM 778 N N . GLU A 1 101 ? 10.321 -7.802 -14.158 1.00 93.50 101 GLU A N 1
ATOM 779 C CA . GLU A 1 101 ? 11.587 -7.452 -14.785 1.00 93.50 101 GLU A CA 1
ATOM 780 C C . GLU A 1 101 ? 12.186 -6.259 -14.045 1.00 93.50 101 GLU A C 1
ATOM 782 O O . GLU A 1 101 ? 11.552 -5.204 -13.927 1.00 93.50 101 GLU A O 1
ATOM 787 N N . LEU A 1 102 ? 13.397 -6.453 -13.521 1.00 91.25 102 LEU A N 1
ATOM 788 C CA . LEU A 1 102 ? 14.134 -5.432 -12.792 1.00 91.25 102 LEU A CA 1
ATOM 789 C C . LEU A 1 102 ? 15.358 -4.985 -13.583 1.00 91.25 102 LEU A C 1
ATOM 791 O O . LEU A 1 102 ? 16.119 -5.819 -14.076 1.00 91.25 102 LEU A O 1
ATOM 795 N N . LYS A 1 103 ? 15.592 -3.674 -13.623 1.00 90.12 103 LYS A N 1
ATOM 796 C CA . LYS A 1 103 ? 16.888 -3.113 -13.990 1.00 90.12 103 LYS A CA 1
ATOM 797 C C . LYS A 1 103 ? 17.754 -3.017 -12.738 1.00 90.12 103 LYS A C 1
ATOM 799 O O . LYS A 1 103 ? 17.327 -2.450 -11.737 1.00 90.12 103 LYS A O 1
ATOM 804 N N . PHE A 1 104 ? 18.978 -3.523 -12.826 1.00 82.25 104 PHE A N 1
ATOM 805 C CA . PHE A 1 104 ? 20.041 -3.230 -11.872 1.00 82.25 104 PHE A CA 1
ATOM 806 C C . PHE A 1 104 ? 21.166 -2.527 -12.622 1.00 82.25 104 PHE A C 1
ATOM 808 O O . PHE A 1 104 ? 21.574 -2.984 -13.690 1.00 82.25 104 PHE A O 1
ATOM 815 N N . ASP A 1 105 ? 21.631 -1.409 -12.081 1.00 81.06 105 ASP A N 1
ATOM 816 C CA . ASP A 1 105 ? 22.713 -0.616 -12.650 1.00 81.06 105 ASP A CA 1
ATOM 817 C C . ASP A 1 105 ? 23.832 -0.498 -11.612 1.00 81.06 105 ASP A C 1
ATOM 819 O O . ASP A 1 105 ? 23.561 -0.259 -10.433 1.00 81.06 105 ASP A O 1
ATOM 823 N N . ALA A 1 106 ? 25.076 -0.721 -12.035 1.00 78.94 106 ALA A N 1
ATOM 824 C CA . ALA A 1 106 ? 26.228 -0.697 -11.135 1.00 78.94 106 ALA A CA 1
ATOM 825 C C . ALA A 1 106 ? 26.528 0.720 -10.621 1.00 78.94 106 ALA A C 1
ATOM 827 O O . ALA A 1 106 ? 27.133 0.863 -9.561 1.00 78.94 106 ALA A O 1
ATOM 828 N N . ASP A 1 107 ? 26.060 1.742 -11.341 1.00 82.44 107 ASP A N 1
ATOM 829 C CA . ASP A 1 107 ? 26.252 3.149 -10.995 1.00 82.44 107 ASP A CA 1
ATOM 830 C C . ASP A 1 107 ? 25.181 3.683 -10.020 1.00 82.44 107 ASP A C 1
ATOM 832 O O . ASP A 1 107 ? 25.198 4.861 -9.660 1.00 82.44 107 ASP A O 1
ATOM 836 N N . TRP A 1 108 ? 24.220 2.856 -9.583 1.00 81.62 108 TRP A N 1
ATOM 837 C CA . TRP A 1 108 ? 23.200 3.284 -8.620 1.00 81.62 108 TRP A CA 1
ATOM 838 C C . TRP A 1 108 ? 23.760 3.400 -7.205 1.00 81.62 108 TRP A C 1
ATOM 840 O O . TRP A 1 108 ? 24.364 2.460 -6.683 1.00 81.62 108 TRP A O 1
ATOM 850 N N . GLU A 1 109 ? 23.485 4.531 -6.543 1.00 78.75 109 GLU A N 1
ATOM 851 C CA . GLU A 1 109 ? 23.785 4.655 -5.118 1.00 78.75 109 GLU A CA 1
ATOM 852 C C . GLU A 1 109 ? 23.011 3.584 -4.324 1.00 78.75 109 GLU A C 1
ATOM 854 O O . GLU A 1 109 ? 21.800 3.408 -4.519 1.00 78.75 109 GLU A O 1
ATOM 859 N N . PRO A 1 110 ? 23.676 2.862 -3.405 1.00 78.25 110 PRO A N 1
ATOM 860 C CA . PRO A 1 110 ? 23.001 1.918 -2.531 1.00 78.25 110 PRO A CA 1
ATOM 861 C C . PRO A 1 110 ? 21.923 2.609 -1.688 1.00 78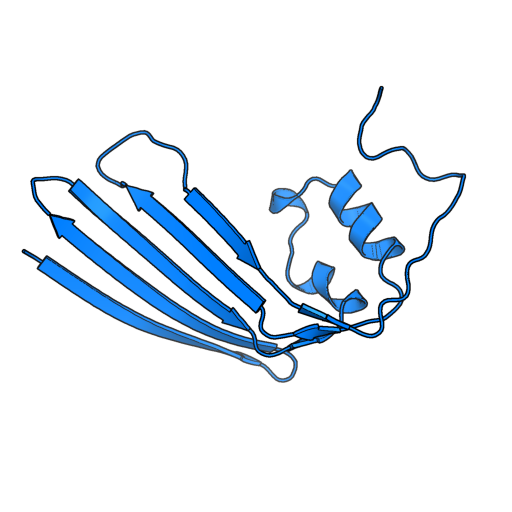.25 110 PRO A C 1
ATOM 863 O O . PRO A 1 110 ? 22.196 3.593 -1.002 1.00 78.25 110 PRO A O 1
ATOM 866 N N . LEU A 1 111 ? 20.718 2.026 -1.642 1.00 78.19 111 LEU A N 1
ATOM 867 C CA . LEU A 1 111 ? 19.612 2.519 -0.800 1.00 78.19 111 LEU A CA 1
ATOM 868 C C . LEU A 1 111 ? 19.957 2.557 0.699 1.00 78.19 111 LEU A C 1
ATOM 870 O O . LEU A 1 111 ? 19.344 3.294 1.467 1.00 78.19 111 LEU A O 1
ATOM 874 N N . LYS A 1 112 ? 20.926 1.745 1.131 1.00 77.12 112 LYS A N 1
ATOM 875 C CA . LYS A 1 112 ? 21.542 1.837 2.455 1.00 77.12 112 LYS A CA 1
ATOM 876 C C . LYS A 1 112 ? 23.014 2.163 2.288 1.00 77.12 112 LYS A C 1
ATOM 878 O O . LYS A 1 112 ? 23.756 1.359 1.729 1.00 77.12 112 LYS A O 1
ATOM 883 N N . LYS A 1 113 ? 23.431 3.302 2.836 1.00 64.81 113 LYS A N 1
ATOM 884 C CA . LYS A 1 113 ? 24.846 3.634 2.999 1.00 64.81 113 LYS A CA 1
ATOM 885 C C . LYS A 1 113 ? 25.395 2.772 4.142 1.00 64.81 113 LYS A C 1
ATOM 887 O O . LYS A 1 113 ? 24.892 2.859 5.262 1.00 64.81 113 LYS A O 1
ATOM 892 N N . THR A 1 114 ? 26.319 1.870 3.817 1.00 50.28 114 THR A N 1
ATOM 893 C CA . THR A 1 114 ? 27.110 1.081 4.781 1.00 50.28 114 THR A CA 1
ATOM 894 C C . THR A 1 114 ? 28.212 1.914 5.399 1.00 50.28 114 THR A C 1
ATOM 896 O O . THR A 1 114 ? 28.813 2.703 4.637 1.00 50.28 114 THR A O 1
#

Sequence (114 aa):
MCLLNLPISISNEELSITTNVKFTNQAGDNVVELESFLAQIPANKLVNYLPSQFVGDDVYTWIKQGFLAGTLQDSKLKIKQNLSKSSDAQVQFSSQLKALELKFDADWEPLKKT

Secondary structure (DSSP, 8-state):
-EEEEEEEEEE-SS-EEEEEEEEEEETTEEEEEEEEEEEEEEGGGGGGSS-GGGT-HHHHHHHHHHEEEEEEEEEEEEEEEETTS----EEEEEEEEEEEEE---TTSPPSS--

Radius of gyration: 17.44 Å; chains: 1; bounding box: 47×24×43 Å

Foldseek 3Di:
DDKDWDWDWDDDPQWIKIKIWIWDDDPNWTKIKIKIWTAKHWQLCVLVVDDCVNPHPLVSVQSNQFWPTWMWGGKIWMWMDTPSDPDDIDIDIDTDIPPTDTDDDPPRDDPDDD